Protein AF-A0A3P7NUE0-F1 (afdb_monomer_lite)

Secondary structure (DSSP, 8-state):
------GGG-------TT-S-----SPPTT-EEEE----EEPP-TTS-S-EEPPPPPPEEEEPP--S----------------------

pLDDT: mean 70.37, std 18.78, range [30.19, 91.31]

Radius of gyration: 19.92 Å; chains: 1; bounding box: 41×66×47 Å

Structure (mmCIF, N/CA/C/O backbone):
data_AF-A0A3P7NUE0-F1
#
_entry.id   AF-A0A3P7NUE0-F1
#
loop_
_atom_site.group_PDB
_atom_site.id
_atom_site.type_symbol
_atom_site.label_atom_id
_atom_site.label_alt_id
_atom_site.label_comp_id
_atom_site.label_asym_id
_atom_site.label_entity_id
_atom_site.label_seq_id
_atom_site.pdbx_PDB_ins_code
_atom_site.Cartn_x
_atom_site.Cartn_y
_atom_site.Cartn_z
_atom_site.occupancy
_atom_site.B_iso_or_equiv
_atom_site.auth_seq_id
_atom_site.auth_comp_id
_atom_site.auth_asym_id
_atom_site.auth_atom_id
_atom_site.pdbx_PDB_model_num
ATOM 1 N N . MET A 1 1 ? -21.412 11.748 8.408 1.00 30.19 1 MET A N 1
ATOM 2 C CA . MET A 1 1 ? -20.390 12.352 7.527 1.00 30.19 1 MET A CA 1
ATOM 3 C C . MET A 1 1 ? -19.286 11.325 7.346 1.00 30.19 1 MET A C 1
ATOM 5 O O . MET A 1 1 ? -18.699 10.933 8.343 1.00 30.19 1 MET A O 1
ATOM 9 N N . ALA A 1 2 ? -19.099 10.799 6.133 1.00 35.91 2 ALA A N 1
ATOM 10 C CA . ALA A 1 2 ? -18.013 9.863 5.839 1.00 35.91 2 ALA A CA 1
ATOM 11 C C . ALA A 1 2 ? -16.681 10.637 5.795 1.00 35.91 2 ALA A C 1
ATOM 13 O O . ALA A 1 2 ? -16.674 11.749 5.262 1.00 35.91 2 ALA A O 1
ATOM 14 N N . PRO A 1 3 ? -15.588 10.118 6.380 1.00 47.50 3 PRO A N 1
ATOM 15 C CA . PRO A 1 3 ? -14.319 10.823 6.395 1.00 47.50 3 PRO A CA 1
ATOM 16 C C . PRO A 1 3 ? -13.693 10.753 5.001 1.00 47.50 3 PRO A C 1
ATOM 18 O O . PRO A 1 3 ? -13.261 9.691 4.572 1.00 47.50 3 PRO A O 1
ATOM 21 N N . ASN A 1 4 ? -13.717 11.898 4.319 1.00 44.84 4 ASN A N 1
ATOM 22 C CA . ASN A 1 4 ? -12.791 12.365 3.289 1.00 44.84 4 ASN A CA 1
ATOM 23 C C . ASN A 1 4 ? -11.939 11.277 2.611 1.00 44.84 4 ASN A C 1
ATOM 25 O O . ASN A 1 4 ? -10.795 11.043 2.998 1.00 44.84 4 ASN A O 1
ATOM 29 N N . ASP A 1 5 ? -12.463 10.716 1.520 1.00 50.19 5 ASP A N 1
ATOM 30 C CA . ASP A 1 5 ? -11.664 10.129 0.437 1.00 50.19 5 ASP A CA 1
ATOM 31 C C . ASP A 1 5 ? -10.969 11.253 -0.367 1.00 50.19 5 ASP A C 1
ATOM 33 O O . ASP A 1 5 ? -11.104 11.331 -1.586 1.00 50.19 5 ASP A O 1
ATOM 37 N N . ASP A 1 6 ? -10.287 12.180 0.314 1.00 48.91 6 ASP A N 1
ATOM 38 C CA . ASP A 1 6 ? -9.492 13.215 -0.346 1.00 48.91 6 ASP A CA 1
ATOM 39 C C . ASP A 1 6 ? -8.183 12.577 -0.847 1.00 48.91 6 ASP A C 1
ATOM 41 O O . ASP A 1 6 ? -7.353 12.164 -0.026 1.00 48.91 6 ASP A O 1
ATOM 45 N N . PRO A 1 7 ? -7.983 12.441 -2.171 1.00 52.19 7 PRO A N 1
ATOM 46 C CA . PRO A 1 7 ? -6.776 11.836 -2.717 1.00 52.19 7 PRO A CA 1
ATOM 47 C C . PRO A 1 7 ? -5.511 12.657 -2.419 1.00 52.19 7 PRO A C 1
ATOM 49 O O . PRO A 1 7 ? -4.430 12.067 -2.391 1.00 52.19 7 PRO A O 1
ATOM 52 N N . ASP A 1 8 ? -5.623 13.963 -2.139 1.00 51.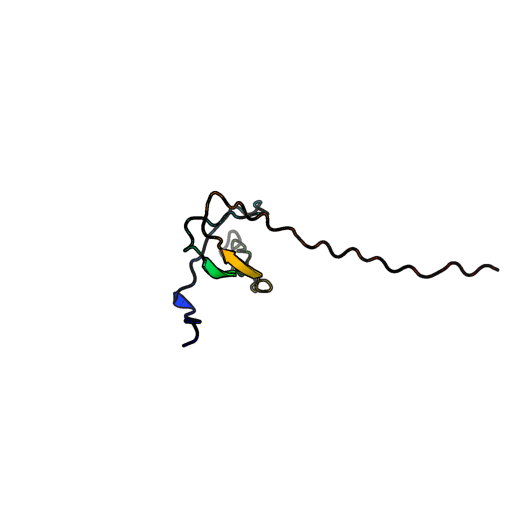94 8 ASP A N 1
ATOM 53 C CA . ASP A 1 8 ? -4.486 14.832 -1.788 1.00 51.94 8 ASP A CA 1
ATOM 54 C C . ASP A 1 8 ? -4.027 14.662 -0.328 1.00 51.94 8 ASP A C 1
ATOM 56 O O . ASP A 1 8 ? -2.931 15.084 0.044 1.00 51.94 8 ASP A O 1
ATOM 60 N N . ALA A 1 9 ? -4.816 13.989 0.518 1.00 53.00 9 ALA A N 1
ATOM 61 C CA . ALA A 1 9 ? -4.415 13.670 1.890 1.00 53.00 9 ALA A CA 1
ATOM 62 C C . ALA A 1 9 ? -3.466 12.456 1.978 1.00 53.00 9 ALA A C 1
ATOM 64 O O . ALA A 1 9 ? -2.953 12.141 3.061 1.00 53.00 9 ALA A O 1
ATOM 65 N N . ALA A 1 10 ? -3.233 11.751 0.867 1.00 59.00 10 ALA A N 1
ATOM 66 C CA . ALA A 1 10 ? -2.364 10.585 0.832 1.00 59.00 10 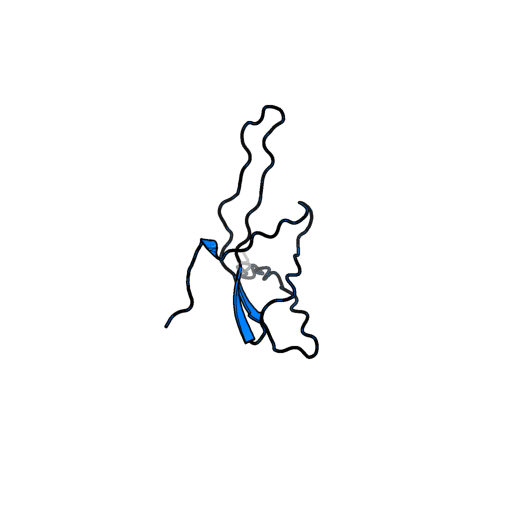ALA A CA 1
ATOM 67 C C . ALA A 1 10 ? -0.899 10.993 1.067 1.00 59.00 10 ALA A C 1
ATOM 69 O O . ALA A 1 10 ? -0.284 11.698 0.271 1.00 59.00 10 ALA A O 1
ATOM 70 N N . LYS A 1 11 ? -0.316 10.529 2.177 1.00 71.50 11 LYS A N 1
ATOM 71 C CA . LYS A 1 11 ? 1.121 10.676 2.429 1.00 71.50 11 LYS A CA 1
ATOM 72 C C . LYS A 1 11 ? 1.894 9.551 1.750 1.00 71.50 11 LYS A C 1
ATOM 74 O O . LYS A 1 11 ? 1.763 8.391 2.137 1.00 71.50 11 LYS A O 1
ATOM 79 N N . ASP A 1 12 ? 2.765 9.918 0.816 1.00 72.19 12 ASP A N 1
ATOM 80 C CA . ASP A 1 12 ? 3.710 8.992 0.199 1.00 72.19 12 ASP A CA 1
ATOM 81 C C . ASP A 1 12 ? 4.902 8.724 1.126 1.00 72.19 12 ASP A C 1
ATOM 83 O O . ASP A 1 12 ? 5.632 9.637 1.519 1.00 72.19 12 ASP A O 1
ATOM 87 N N . ILE A 1 13 ? 5.136 7.449 1.440 1.00 78.62 13 ILE A N 1
ATOM 88 C CA . ILE A 1 13 ? 6.303 6.994 2.203 1.00 78.62 13 ILE A CA 1
ATOM 89 C C . ILE A 1 13 ? 7.167 6.136 1.280 1.00 78.62 13 ILE A C 1
ATOM 91 O O . ILE A 1 13 ? 6.703 5.140 0.727 1.00 78.62 13 ILE A O 1
ATOM 95 N N . ARG A 1 14 ? 8.436 6.522 1.104 1.00 76.44 14 ARG A N 1
ATOM 96 C CA . ARG A 1 14 ? 9.403 5.796 0.268 1.00 76.44 14 ARG A CA 1
ATOM 97 C C . ARG A 1 14 ? 10.294 4.920 1.142 1.00 76.44 14 ARG A C 1
ATOM 99 O O . ARG A 1 14 ? 10.787 5.374 2.170 1.00 76.44 14 ARG A O 1
ATOM 106 N N . THR A 1 15 ? 10.525 3.687 0.707 1.00 73.56 15 THR A N 1
ATOM 107 C CA . THR A 1 15 ? 11.416 2.726 1.371 1.00 73.56 15 THR A CA 1
ATOM 108 C C . THR A 1 15 ? 12.474 2.200 0.397 1.00 73.56 15 THR A C 1
ATOM 110 O O . THR A 1 15 ? 12.426 2.506 -0.797 1.00 73.56 15 THR A O 1
ATOM 113 N N . LYS A 1 16 ? 13.453 1.444 0.901 1.00 75.75 16 LYS A N 1
ATOM 114 C CA . LYS A 1 16 ? 14.476 0.796 0.069 1.00 75.75 16 LYS A CA 1
ATOM 115 C C . LYS A 1 16 ? 13.867 -0.374 -0.711 1.00 75.75 16 LYS A C 1
ATOM 117 O O . LYS A 1 16 ? 12.924 -1.006 -0.244 1.00 75.75 16 LYS A O 1
ATOM 122 N N . ALA A 1 17 ? 14.424 -0.671 -1.885 1.00 68.69 17 ALA A N 1
ATOM 123 C CA . ALA A 1 17 ? 13.886 -1.669 -2.816 1.00 68.69 17 ALA A CA 1
ATOM 124 C C . ALA A 1 17 ? 13.822 -3.101 -2.244 1.00 68.69 17 ALA A C 1
ATOM 126 O O . ALA A 1 17 ? 13.010 -3.905 -2.685 1.00 68.69 17 ALA A O 1
ATOM 127 N N . ASP A 1 18 ? 14.660 -3.407 -1.258 1.00 72.25 18 ASP A N 1
ATOM 128 C CA . ASP A 1 18 ? 14.793 -4.695 -0.574 1.00 72.25 18 ASP A CA 1
ATOM 129 C C . ASP A 1 18 ? 13.948 -4.803 0.712 1.00 72.25 18 ASP A C 1
ATOM 131 O O . ASP A 1 18 ? 13.930 -5.842 1.373 1.00 72.25 18 ASP A O 1
ATOM 135 N N . SER A 1 19 ? 13.224 -3.746 1.089 1.00 71.38 19 SER A N 1
ATOM 136 C CA . SER A 1 19 ? 12.408 -3.747 2.305 1.00 71.38 19 SER A CA 1
ATOM 137 C C . SER A 1 19 ? 11.045 -4.397 2.066 1.00 71.38 19 SER A C 1
ATOM 139 O O . SER A 1 19 ? 10.146 -3.787 1.495 1.00 71.38 19 SER A O 1
ATOM 141 N N . LEU A 1 20 ? 10.864 -5.620 2.573 1.00 75.56 20 LEU A N 1
ATOM 142 C CA . LEU A 1 20 ? 9.587 -6.350 2.506 1.00 75.56 20 LEU A CA 1
ATOM 143 C C . LEU A 1 20 ? 8.546 -5.880 3.537 1.00 75.56 20 LEU A C 1
ATOM 145 O O . LEU A 1 20 ? 7.385 -6.274 3.468 1.00 75.56 20 LEU A O 1
ATOM 149 N N . LYS A 1 21 ? 8.956 -5.069 4.518 1.00 77.88 21 LYS A N 1
ATOM 150 C CA . LYS A 1 21 ? 8.104 -4.559 5.599 1.00 77.88 21 LYS A CA 1
ATOM 151 C C . LYS A 1 21 ? 8.376 -3.074 5.822 1.00 77.88 21 LYS A C 1
ATOM 153 O O . LYS A 1 21 ? 9.518 -2.628 5.717 1.00 77.88 21 LYS A O 1
ATOM 158 N N . LEU A 1 22 ? 7.330 -2.323 6.162 1.00 79.94 22 LEU A N 1
ATOM 159 C CA . LEU A 1 22 ? 7.412 -0.906 6.507 1.00 79.94 22 LEU A CA 1
ATOM 160 C C . LEU A 1 22 ? 6.648 -0.652 7.807 1.00 79.94 22 LEU A C 1
ATOM 162 O O . LEU A 1 22 ? 5.461 -0.955 7.900 1.00 79.94 22 LEU A O 1
ATOM 166 N N . PHE A 1 23 ? 7.324 -0.060 8.790 1.00 80.88 23 PHE A N 1
ATOM 167 C CA . PHE A 1 23 ? 6.688 0.412 10.016 1.00 80.88 23 PHE A CA 1
ATOM 168 C C . PHE A 1 23 ? 6.246 1.863 9.838 1.00 80.88 23 PHE A C 1
ATOM 170 O O . PHE A 1 23 ? 7.074 2.752 9.638 1.00 80.88 23 PHE A O 1
ATOM 177 N N . VAL A 1 24 ? 4.938 2.101 9.926 1.00 83.19 24 VAL A N 1
ATOM 178 C CA . VAL A 1 24 ? 4.351 3.444 9.905 1.00 83.19 24 VAL A CA 1
ATOM 179 C C . VAL A 1 24 ? 3.956 3.810 11.332 1.00 83.19 24 VAL A C 1
ATOM 181 O O . VAL A 1 24 ? 3.115 3.152 11.937 1.00 83.19 24 VAL A O 1
ATOM 184 N N . THR A 1 25 ? 4.589 4.841 11.884 1.00 81.88 25 THR A N 1
ATOM 185 C CA . THR A 1 25 ? 4.409 5.283 13.276 1.00 81.88 25 THR A CA 1
ATOM 186 C C . THR A 1 25 ? 3.763 6.668 13.341 1.00 81.88 25 THR A C 1
ATOM 188 O O . THR A 1 25 ? 3.538 7.304 12.312 1.00 81.88 25 THR A O 1
ATOM 191 N N . HIS A 1 26 ? 3.461 7.144 14.555 1.00 82.69 26 HIS A N 1
ATOM 192 C CA . HIS A 1 26 ? 2.861 8.466 14.806 1.00 82.69 26 HIS A CA 1
ATOM 193 C C . HIS A 1 26 ? 1.501 8.686 14.120 1.00 82.69 26 HIS A C 1
ATOM 195 O O . HIS A 1 26 ? 1.128 9.810 13.782 1.00 82.69 26 HIS A O 1
ATOM 201 N N . LEU A 1 27 ? 0.752 7.604 13.909 1.00 85.25 27 LEU A N 1
ATOM 202 C CA . LEU A 1 27 ? -0.630 7.664 13.452 1.00 85.25 27 LEU A CA 1
ATOM 203 C C . LEU A 1 27 ? -1.552 8.050 14.613 1.00 85.25 27 LEU A C 1
ATOM 205 O O . LEU A 1 27 ? -1.265 7.750 15.773 1.00 85.25 27 LEU A O 1
ATOM 209 N N . GLN A 1 28 ? -2.670 8.704 14.302 1.00 86.06 28 GLN A N 1
ATOM 210 C CA . GLN A 1 28 ? -3.677 9.024 15.312 1.00 86.06 28 GLN A CA 1
ATOM 211 C C . GLN A 1 28 ? -4.252 7.725 15.876 1.00 86.06 28 GLN A C 1
ATOM 213 O O . GLN A 1 28 ? -4.512 6.789 15.122 1.00 86.06 28 GLN A O 1
ATOM 218 N N . ALA A 1 29 ? -4.428 7.656 17.195 1.00 86.62 29 ALA A N 1
ATOM 219 C CA . ALA A 1 29 ? -5.009 6.493 17.857 1.00 86.62 29 ALA A CA 1
ATOM 220 C C . ALA A 1 29 ? -6.500 6.336 17.514 1.00 86.62 29 ALA A C 1
ATOM 222 O O . ALA A 1 29 ? -7.169 7.310 17.160 1.00 86.62 29 ALA A O 1
ATOM 223 N N . ASN A 1 30 ? -7.021 5.113 17.635 1.00 85.88 30 ASN A N 1
ATOM 224 C CA . ASN A 1 30 ? -8.422 4.774 17.368 1.00 85.88 30 ASN A CA 1
ATOM 225 C C . ASN A 1 30 ? -8.916 5.257 15.991 1.00 85.88 30 ASN A C 1
ATOM 227 O O . ASN A 1 30 ? -10.052 5.706 15.834 1.00 85.88 30 ASN A O 1
ATOM 231 N N . THR A 1 31 ? -8.032 5.213 14.995 1.00 84.38 31 THR A N 1
ATOM 232 C CA . THR A 1 31 ? -8.303 5.727 13.652 1.00 84.38 31 THR A CA 1
ATOM 233 C C . THR A 1 31 ? -8.080 4.619 12.634 1.00 84.38 31 THR A C 1
ATOM 235 O O . THR A 1 31 ? -7.069 3.915 12.662 1.00 84.38 31 THR A O 1
ATOM 238 N N . LYS A 1 32 ? -9.049 4.442 11.730 1.00 88.69 32 LYS A N 1
ATOM 239 C CA . LYS A 1 32 ? -8.957 3.475 10.635 1.00 88.69 32 LYS A CA 1
ATOM 240 C C . LYS A 1 32 ? -8.226 4.104 9.455 1.00 88.69 32 LYS A C 1
ATOM 242 O O . LYS A 1 32 ? -8.682 5.101 8.904 1.00 88.69 32 LYS A O 1
ATOM 247 N N . TYR A 1 33 ? -7.142 3.471 9.037 1.00 86.88 33 TYR A N 1
ATOM 248 C CA . TYR A 1 33 ? -6.345 3.851 7.880 1.00 86.88 33 TYR A CA 1
ATOM 249 C C . TYR A 1 33 ? -6.521 2.852 6.740 1.00 86.88 33 TYR A C 1
ATOM 251 O O . TYR A 1 33 ? -6.745 1.659 6.962 1.00 86.88 33 TYR A O 1
ATOM 259 N N . LYS A 1 34 ? -6.398 3.357 5.513 1.00 90.06 34 LYS A N 1
ATOM 260 C CA . LYS A 1 34 ? -6.333 2.577 4.278 1.00 90.06 34 LYS A CA 1
ATOM 261 C C . LYS A 1 34 ? -4.920 2.689 3.717 1.00 90.06 34 LYS A C 1
ATOM 263 O O . LYS A 1 34 ? -4.424 3.799 3.546 1.00 90.06 34 LYS A O 1
ATOM 268 N N . PHE A 1 35 ? -4.304 1.558 3.400 1.00 88.19 35 PHE A N 1
ATOM 269 C CA . PHE A 1 35 ? -2.968 1.497 2.815 1.00 88.19 35 PHE A CA 1
ATOM 270 C C . PHE A 1 35 ? -3.001 0.796 1.460 1.00 88.19 35 PHE A C 1
ATOM 272 O O . PHE A 1 35 ? -3.694 -0.204 1.276 1.00 88.19 35 PHE A O 1
ATOM 279 N N . THR A 1 36 ? -2.215 1.310 0.520 1.00 90.12 36 THR A N 1
ATOM 280 C CA . THR A 1 36 ? -1.920 0.672 -0.769 1.00 90.12 36 THR A CA 1
ATOM 281 C C . THR A 1 36 ? -0.430 0.780 -1.035 1.00 90.12 36 THR A C 1
ATOM 283 O O . THR A 1 36 ? 0.165 1.813 -0.729 1.00 90.12 36 THR A O 1
ATOM 286 N N . ILE A 1 37 ? 0.163 -0.244 -1.639 1.00 87.69 37 ILE A N 1
ATOM 287 C CA . ILE A 1 37 ? 1.591 -0.279 -1.96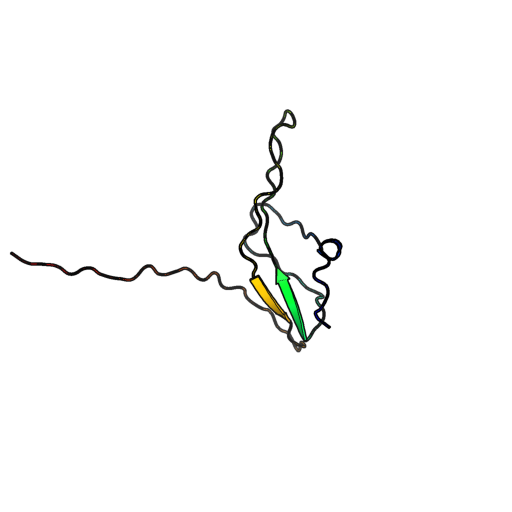7 1.00 87.69 37 ILE A CA 1
ATOM 288 C C . ILE A 1 37 ? 1.760 -0.116 -3.478 1.00 87.69 37 ILE A C 1
ATOM 290 O O . ILE A 1 37 ? 0.999 -0.690 -4.257 1.00 87.69 37 ILE A O 1
ATOM 294 N N . ARG A 1 38 ? 2.763 0.660 -3.897 1.00 87.44 38 ARG A N 1
ATOM 295 C CA . ARG A 1 38 ? 3.204 0.763 -5.295 1.00 87.44 38 ARG A CA 1
ATOM 296 C C . ARG A 1 38 ? 4.710 0.566 -5.359 1.00 87.44 38 ARG A C 1
ATOM 298 O O . ARG A 1 38 ? 5.438 1.159 -4.564 1.00 87.44 38 ARG A O 1
ATOM 305 N N . ALA A 1 39 ? 5.172 -0.228 -6.316 1.00 84.94 39 ALA A N 1
ATOM 306 C CA . ALA A 1 39 ? 6.589 -0.295 -6.640 1.00 84.94 39 ALA A CA 1
ATOM 307 C C . ALA A 1 39 ? 6.959 0.907 -7.517 1.00 84.94 39 ALA A C 1
ATOM 309 O O . ALA A 1 39 ? 6.183 1.289 -8.395 1.00 84.94 39 ALA A O 1
ATOM 310 N N . TYR A 1 40 ? 8.134 1.492 -7.291 1.00 86.25 40 TYR A N 1
ATOM 311 C CA . TYR A 1 40 ? 8.713 2.481 -8.195 1.00 86.25 40 TYR A CA 1
ATOM 312 C C . TYR A 1 40 ? 9.900 1.859 -8.921 1.00 86.25 40 TYR A C 1
ATOM 314 O O . TYR A 1 40 ? 10.868 1.440 -8.283 1.00 86.25 40 TYR A O 1
ATOM 322 N N . VAL A 1 41 ? 9.821 1.798 -10.247 1.00 87.19 41 VAL A N 1
ATOM 323 C CA . VAL A 1 41 ? 10.913 1.325 -11.100 1.00 87.19 41 VAL A CA 1
ATOM 324 C C . VAL A 1 41 ? 11.698 2.539 -11.579 1.00 87.19 41 VAL A C 1
ATOM 326 O O . VAL A 1 41 ? 11.116 3.492 -12.100 1.00 87.19 41 VAL A O 1
ATOM 329 N N . LEU A 1 42 ? 13.017 2.518 -11.382 1.00 88.88 42 LEU A N 1
ATOM 3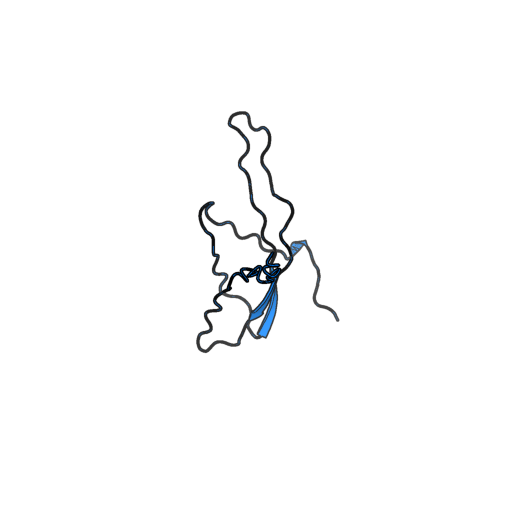30 C CA . LEU A 1 42 ? 13.887 3.574 -11.892 1.00 88.88 42 LEU A CA 1
ATOM 331 C C . LEU A 1 42 ? 13.877 3.552 -13.431 1.00 88.88 42 LEU A C 1
ATOM 333 O O . LEU A 1 42 ? 13.897 2.463 -14.009 1.00 88.88 42 LEU A O 1
ATOM 337 N N . PRO A 1 43 ? 13.852 4.720 -14.094 1.00 91.31 43 PRO A N 1
ATOM 338 C CA . PRO A 1 43 ? 14.092 4.784 -15.530 1.00 91.31 43 PRO A CA 1
ATOM 339 C C . PRO A 1 43 ? 15.487 4.239 -15.867 1.00 91.31 43 PRO A C 1
ATOM 341 O O . PRO A 1 43 ? 16.381 4.205 -15.014 1.00 91.31 43 PRO A O 1
ATOM 344 N N . ASP A 1 44 ? 15.671 3.809 -17.113 1.00 90.75 44 ASP A N 1
ATOM 345 C CA . ASP A 1 44 ? 16.971 3.355 -17.600 1.00 90.75 44 ASP A CA 1
ATOM 346 C C . ASP A 1 44 ? 17.997 4.506 -17.676 1.00 90.75 44 ASP A C 1
ATOM 348 O O . ASP A 1 44 ? 17.692 5.676 -17.436 1.00 90.75 44 ASP A O 1
ATOM 352 N N . GLY A 1 45 ? 19.247 4.183 -18.024 1.00 90.12 45 GLY A N 1
ATOM 353 C CA . GLY A 1 45 ? 20.325 5.176 -18.119 1.00 90.12 45 GLY A CA 1
ATOM 354 C C . GLY A 1 45 ? 20.113 6.266 -19.182 1.00 90.12 45 GLY A C 1
ATOM 355 O O . GLY A 1 45 ? 20.836 7.259 -19.172 1.00 90.12 45 GLY A O 1
ATOM 356 N N . GLN A 1 46 ? 19.141 6.100 -20.082 1.00 91.19 46 GLN A N 1
ATOM 357 C CA . GLN A 1 46 ? 18.741 7.090 -21.087 1.00 91.19 46 GLN A CA 1
ATOM 358 C C . GLN A 1 46 ? 17.473 7.856 -20.674 1.00 91.19 46 GLN A C 1
ATOM 360 O O . GLN A 1 46 ? 16.999 8.708 -21.423 1.00 91.19 46 GLN A O 1
ATOM 365 N N . GLY A 1 47 ? 16.938 7.587 -19.480 1.00 87.44 47 GLY A N 1
ATOM 366 C CA . GLY A 1 47 ? 15.726 8.215 -18.966 1.00 87.44 47 GLY A CA 1
ATOM 367 C C . GLY A 1 47 ? 14.431 7.605 -19.505 1.00 87.44 47 GLY A C 1
ATOM 368 O O . GLY A 1 47 ? 13.370 8.195 -19.309 1.00 87.44 47 GLY A O 1
ATOM 369 N N . HIS A 1 48 ? 14.485 6.451 -20.175 1.00 89.94 48 HIS A N 1
ATOM 370 C CA . HIS A 1 48 ? 13.299 5.776 -20.691 1.00 89.94 48 HIS A CA 1
ATOM 371 C C . HIS A 1 48 ? 12.720 4.783 -19.680 1.00 89.94 48 HIS A C 1
ATOM 373 O O . HIS A 1 48 ? 13.430 4.143 -18.901 1.00 89.94 48 HIS A O 1
ATOM 379 N N . GLY A 1 49 ? 11.400 4.610 -19.740 1.00 87.38 49 GLY A N 1
ATOM 380 C CA . GLY A 1 49 ? 10.678 3.694 -18.863 1.00 87.38 49 GLY A CA 1
ATOM 381 C C . GLY A 1 49 ? 10.654 4.155 -17.405 1.00 87.38 49 GLY A C 1
ATOM 382 O O . GLY A 1 49 ? 10.778 5.339 -17.101 1.00 87.38 49 GLY A O 1
ATOM 383 N N . GLY A 1 50 ? 10.457 3.200 -16.500 1.00 88.81 50 GLY A N 1
ATOM 384 C CA . GLY A 1 50 ? 10.268 3.473 -15.078 1.00 88.81 50 GLY A CA 1
ATOM 385 C C . GLY A 1 50 ? 8.864 3.979 -14.731 1.00 88.81 50 GLY A C 1
ATOM 386 O O . GLY A 1 50 ? 7.952 3.989 -15.560 1.00 88.81 50 GLY A O 1
ATOM 387 N N . GLY A 1 51 ? 8.689 4.372 -13.472 1.00 89.44 51 GLY A N 1
ATOM 388 C CA . GLY A 1 51 ? 7.429 4.882 -12.937 1.00 89.44 51 GLY A CA 1
ATOM 389 C C . GLY A 1 51 ? 6.815 3.991 -11.861 1.00 89.44 51 GLY A C 1
ATOM 390 O O . GLY A 1 51 ? 7.421 3.030 -11.382 1.00 89.44 51 GLY A O 1
ATOM 391 N N . TYR A 1 52 ? 5.602 4.355 -11.451 1.00 89.31 52 TYR A N 1
ATOM 392 C CA . TYR A 1 52 ? 4.862 3.633 -10.424 1.00 89.31 52 TYR A CA 1
ATOM 393 C C . TYR A 1 52 ? 4.065 2.476 -11.019 1.00 89.31 52 TYR A C 1
ATOM 395 O O . TYR A 1 52 ? 3.394 2.628 -12.039 1.00 89.31 52 TYR A O 1
ATOM 403 N N . SER A 1 53 ? 4.086 1.335 -10.334 1.00 87.88 53 SER A N 1
ATOM 404 C CA . SER A 1 53 ? 3.192 0.223 -10.634 1.00 87.88 53 SER A CA 1
ATOM 405 C C . SER A 1 53 ? 1.731 0.592 -10.363 1.00 87.88 53 SER A C 1
ATOM 407 O O . SER A 1 53 ? 1.416 1.550 -9.646 1.00 87.88 53 SER A O 1
ATOM 409 N N . ILE A 1 54 ? 0.828 -0.253 -10.859 1.00 89.12 54 ILE A N 1
ATOM 410 C CA . ILE A 1 54 ? -0.552 -0.284 -10.370 1.00 89.12 54 ILE A CA 1
ATOM 411 C C . ILE A 1 54 ? -0.512 -0.520 -8.844 1.00 89.12 54 ILE A C 1
ATOM 413 O O . ILE A 1 54 ? 0.302 -1.332 -8.384 1.00 89.12 54 ILE A O 1
ATOM 417 N N . PRO A 1 55 ? -1.322 0.203 -8.046 1.00 89.81 55 PRO A N 1
ATOM 418 C CA . PRO A 1 55 ? -1.419 -0.042 -6.610 1.00 89.81 55 PRO A CA 1
ATOM 419 C C . PRO A 1 55 ? -1.885 -1.458 -6.277 1.00 89.81 55 PRO A C 1
ATOM 421 O O . PRO A 1 55 ? -2.713 -2.038 -6.977 1.00 89.81 55 PRO A O 1
ATOM 424 N N . SER A 1 56 ? -1.377 -1.981 -5.162 1.00 89.00 56 SER A N 1
ATOM 425 C CA . SER A 1 56 ? -1.844 -3.229 -4.564 1.00 89.00 56 SER A CA 1
ATOM 426 C C . SER A 1 56 ? -3.325 -3.160 -4.184 1.00 89.00 56 SER A C 1
ATOM 428 O O . SER A 1 56 ? -3.918 -2.082 -4.067 1.00 89.00 56 SER A O 1
ATOM 430 N N . VAL A 1 57 ? -3.899 -4.324 -3.868 1.00 90.44 57 VAL A N 1
ATOM 431 C CA . VAL A 1 57 ? -5.162 -4.389 -3.123 1.00 90.44 57 VAL A CA 1
ATOM 432 C C . VAL A 1 57 ? -5.022 -3.578 -1.829 1.00 90.44 57 VAL A C 1
ATOM 434 O O . VAL A 1 57 ? -3.963 -3.580 -1.194 1.00 90.44 57 VAL A O 1
ATOM 437 N N . ALA A 1 58 ? -6.076 -2.842 -1.474 1.00 90.00 58 ALA A N 1
ATOM 438 C CA . ALA A 1 58 ? -6.078 -1.988 -0.297 1.00 90.00 58 ALA A CA 1
ATOM 439 C C . ALA A 1 58 ? -6.168 -2.813 0.993 1.00 90.00 58 ALA A C 1
ATOM 441 O O . ALA A 1 58 ? -7.082 -3.621 1.157 1.00 90.00 58 ALA A O 1
ATOM 442 N N . GLY A 1 59 ? -5.248 -2.556 1.921 1.00 87.88 59 GLY A N 1
ATOM 443 C CA . GLY A 1 59 ? -5.316 -3.032 3.299 1.00 87.88 59 GLY A CA 1
ATOM 444 C C . GLY A 1 59 ? -5.948 -1.982 4.211 1.00 87.88 59 GLY A C 1
ATOM 445 O O . GLY A 1 59 ? -5.822 -0.781 3.965 1.00 87.88 59 GLY A O 1
ATOM 446 N N . TYR A 1 60 ? -6.607 -2.426 5.279 1.00 88.50 60 TYR A N 1
ATOM 447 C CA . TYR A 1 60 ? -7.173 -1.542 6.295 1.00 88.50 60 TYR A CA 1
ATOM 448 C C . TYR A 1 60 ? -6.641 -1.915 7.671 1.00 88.50 60 TYR A C 1
ATOM 450 O O . TYR A 1 60 ? -6.672 -3.084 8.045 1.00 88.50 60 TYR A O 1
ATOM 458 N N . VAL A 1 61 ? -6.196 -0.917 8.429 1.00 88.38 61 VAL A N 1
ATOM 459 C CA . VAL A 1 61 ? -5.679 -1.101 9.790 1.00 88.38 61 VAL A CA 1
ATOM 460 C C . VAL A 1 61 ? -6.305 -0.051 10.692 1.00 88.38 61 VAL A C 1
ATOM 462 O O . VAL A 1 61 ? -6.336 1.127 10.340 1.00 88.38 61 VAL A O 1
ATOM 465 N N . THR A 1 62 ? -6.796 -0.467 11.855 1.00 88.38 62 THR A N 1
ATOM 466 C CA . THR A 1 62 ? -7.242 0.451 12.906 1.00 88.38 62 THR A CA 1
ATOM 467 C C . THR A 1 62 ? -6.165 0.514 13.974 1.00 88.38 62 THR A C 1
ATOM 469 O O . THR A 1 62 ? -5.764 -0.518 14.506 1.00 88.38 62 THR A O 1
ATOM 472 N N . THR A 1 63 ? -5.677 1.715 14.267 1.00 85.06 63 THR A N 1
ATOM 473 C CA . THR A 1 63 ? -4.678 1.933 15.315 1.00 85.06 63 THR A CA 1
ATOM 474 C C . THR A 1 63 ? -5.310 1.799 16.696 1.00 85.06 63 THR A C 1
ATOM 476 O O . THR A 1 63 ? -6.379 2.347 16.969 1.00 85.06 63 THR A O 1
ATOM 479 N N . SER A 1 64 ? -4.628 1.099 17.594 1.00 80.25 64 SER A N 1
ATOM 480 C CA . SER A 1 64 ? -5.015 1.031 19.003 1.00 80.25 64 SER A CA 1
ATOM 481 C C . SER A 1 64 ? -4.567 2.289 19.752 1.00 80.25 64 SER A C 1
ATOM 483 O O . SER A 1 64 ? -3.622 2.970 19.350 1.00 80.25 64 SER A O 1
ATOM 485 N N . VAL A 1 65 ? -5.233 2.599 20.863 1.00 69.62 65 VAL A N 1
ATOM 486 C CA . VAL A 1 65 ? -4.708 3.543 21.858 1.00 69.62 65 VAL A CA 1
ATOM 487 C C . VAL A 1 65 ? -3.600 2.801 22.602 1.00 69.62 65 VAL A C 1
ATOM 489 O O . VAL A 1 65 ? -3.868 1.780 23.227 1.00 69.62 65 VAL A O 1
ATOM 492 N N . GLY A 1 66 ? -2.349 3.230 22.441 1.00 58.38 66 GLY A N 1
ATOM 493 C CA . GLY A 1 66 ? -1.218 2.529 23.039 1.00 58.38 66 GLY A CA 1
ATOM 494 C C . GLY A 1 66 ? -1.205 2.676 24.558 1.00 58.38 66 GLY A C 1
ATOM 495 O O . GLY A 1 66 ? -1.124 3.790 25.062 1.00 58.38 66 GLY A O 1
ATOM 496 N N . GLU A 1 67 ? -1.163 1.552 25.262 1.00 46.50 67 GLU A N 1
ATOM 497 C CA . GLU A 1 67 ? 0.099 1.205 25.909 1.00 46.50 67 GLU A CA 1
ATOM 498 C C . GLU A 1 67 ? 0.719 0.123 25.005 1.00 46.50 67 GLU A C 1
ATOM 500 O O . GLU A 1 67 ? 0.173 -0.964 24.876 1.00 46.50 67 GLU A O 1
ATOM 505 N N . GLU A 1 68 ? 1.716 0.530 24.212 1.00 47.88 68 GLU A N 1
ATOM 506 C CA . GLU A 1 68 ? 2.524 -0.249 23.250 1.00 47.88 68 GLU A CA 1
ATOM 507 C C . GLU A 1 68 ? 1.797 -1.298 22.373 1.00 47.88 68 GLU A C 1
ATOM 509 O O . GLU A 1 68 ? 1.571 -2.439 22.760 1.00 47.88 68 GLU A O 1
ATOM 514 N N . SER A 1 69 ? 1.496 -0.944 21.114 1.00 43.84 69 SER A N 1
ATOM 515 C CA . SER A 1 69 ? 0.945 -1.887 20.128 1.00 43.84 69 SER A CA 1
ATOM 516 C C . SER A 1 69 ? 1.804 -1.913 18.861 1.00 43.84 69 SER A C 1
ATOM 518 O O . SER A 1 69 ? 1.671 -1.070 17.972 1.00 43.84 69 SER A O 1
ATOM 520 N N . SER A 1 70 ? 2.718 -2.880 18.788 1.00 43.44 70 SER A N 1
ATOM 521 C CA . SER A 1 70 ? 3.415 -3.290 17.569 1.00 43.44 70 SER A CA 1
ATOM 522 C C . SER A 1 70 ? 2.499 -4.216 16.764 1.00 43.44 70 SER A C 1
ATOM 524 O O . SER A 1 70 ? 2.340 -5.391 17.081 1.00 43.44 70 SER A O 1
ATOM 526 N N . ALA A 1 71 ? 1.862 -3.689 15.718 1.00 43.50 71 ALA A N 1
ATOM 527 C CA . ALA A 1 71 ? 1.102 -4.512 14.784 1.00 43.50 71 ALA A CA 1
ATOM 528 C C . ALA A 1 71 ? 2.067 -5.209 13.812 1.00 43.50 71 ALA A C 1
ATOM 530 O O . ALA A 1 71 ? 2.656 -4.569 12.938 1.00 43.50 71 ALA A O 1
ATOM 531 N N . GLU A 1 72 ? 2.236 -6.522 13.956 1.00 42.59 72 GLU A N 1
ATOM 532 C CA . GLU A 1 72 ? 2.876 -7.348 12.935 1.00 42.59 72 GLU A CA 1
ATOM 533 C C . GLU A 1 72 ? 1.874 -7.606 11.801 1.00 42.59 72 GLU A C 1
ATOM 535 O O . GLU A 1 72 ? 0.840 -8.242 11.996 1.00 42.59 72 GLU A O 1
ATOM 540 N N . MET A 1 73 ? 2.154 -7.104 10.595 1.00 43.31 73 MET A N 1
ATOM 541 C CA . MET A 1 73 ? 1.426 -7.534 9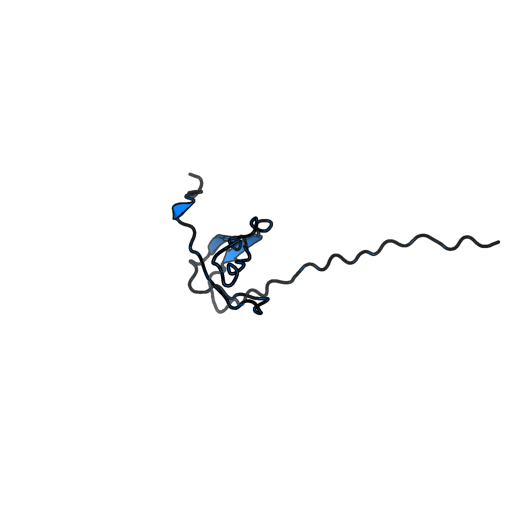.401 1.00 43.31 73 MET A CA 1
ATOM 542 C C . MET A 1 73 ? 1.907 -8.939 9.012 1.00 43.31 73 MET A C 1
ATOM 544 O O . MET A 1 73 ? 3.046 -9.104 8.564 1.00 43.31 73 MET A O 1
ATOM 548 N N . TYR A 1 74 ? 1.049 -9.946 9.180 1.00 38.50 74 TYR A N 1
ATOM 549 C CA . TYR A 1 74 ? 1.263 -11.278 8.616 1.00 38.50 74 TYR A CA 1
ATOM 550 C C . TYR A 1 74 ? 0.874 -11.271 7.133 1.00 38.50 74 TYR A C 1
ATOM 552 O O . TYR A 1 74 ? -0.205 -10.799 6.770 1.00 38.50 74 TYR A O 1
ATOM 560 N N . ASN A 1 75 ? 1.742 -11.808 6.275 1.00 48.72 75 ASN A N 1
ATOM 561 C CA . ASN A 1 75 ? 1.335 -12.198 4.930 1.00 48.72 75 ASN A CA 1
ATOM 562 C C . ASN A 1 75 ? 0.471 -13.453 5.065 1.00 48.72 75 ASN A C 1
ATOM 564 O O . ASN A 1 75 ? 0.913 -14.438 5.653 1.00 48.72 75 ASN A O 1
ATOM 568 N N . LEU A 1 76 ? -0.753 -13.417 4.540 1.00 45.28 76 LEU A N 1
ATOM 569 C CA . LEU A 1 76 ? -1.567 -14.617 4.404 1.00 45.28 76 LEU A CA 1
ATOM 570 C C . LEU A 1 76 ? -1.001 -15.408 3.217 1.00 45.28 76 LEU A C 1
ATOM 572 O O . LEU A 1 76 ? -1.354 -15.152 2.067 1.00 45.28 76 LEU A O 1
ATOM 576 N N . GLU A 1 77 ? -0.060 -16.309 3.481 1.00 52.25 77 GLU A N 1
ATOM 577 C CA . GLU A 1 77 ? 0.284 -17.346 2.511 1.00 52.25 77 GLU A CA 1
ATOM 578 C C . GLU A 1 77 ? -0.943 -18.257 2.387 1.00 52.25 77 GLU A C 1
ATOM 580 O O . GLU A 1 77 ? -1.334 -18.936 3.335 1.00 52.25 77 GLU A O 1
ATOM 585 N N . THR A 1 78 ? -1.621 -18.208 1.240 1.00 50.81 78 THR A N 1
ATOM 586 C CA . THR A 1 78 ? -2.665 -19.175 0.896 1.00 50.81 78 THR A CA 1
ATOM 587 C C . THR A 1 78 ? -2.012 -20.537 0.708 1.00 50.81 78 THR A C 1
ATOM 589 O O . THR A 1 78 ? -1.389 -20.785 -0.323 1.00 50.81 78 THR A O 1
ATOM 592 N N . ASP A 1 79 ? -2.161 -21.404 1.706 1.00 43.56 79 ASP A N 1
ATOM 593 C CA . ASP A 1 79 ? -1.880 -22.827 1.574 1.00 43.56 79 ASP A CA 1
ATOM 594 C C . ASP A 1 79 ? -2.879 -23.421 0.573 1.00 43.56 79 ASP A C 1
ATOM 596 O O . ASP A 1 79 ? -4.089 -23.464 0.806 1.00 43.56 79 ASP A O 1
ATOM 600 N N . ALA A 1 80 ? -2.377 -23.807 -0.597 1.00 55.88 80 ALA A N 1
ATOM 601 C CA . ALA A 1 80 ? -3.140 -24.582 -1.557 1.00 55.88 80 ALA A CA 1
ATOM 602 C C . ALA A 1 80 ? -3.167 -26.041 -1.087 1.00 55.88 80 ALA A C 1
ATOM 604 O O . ALA A 1 80 ? -2.418 -26.877 -1.590 1.00 55.88 80 ALA A O 1
ATOM 605 N N . ALA A 1 81 ? -4.040 -26.348 -0.132 1.00 52.25 81 ALA A N 1
ATOM 606 C CA . ALA A 1 81 ? -4.414 -27.719 0.169 1.00 52.25 81 ALA A CA 1
ATOM 607 C C . ALA A 1 81 ? -5.824 -27.991 -0.357 1.00 52.25 81 ALA A C 1
ATOM 609 O O . ALA A 1 81 ? -6.810 -27.678 0.299 1.00 52.25 81 ALA A O 1
ATOM 610 N N . GLU A 1 82 ? -5.913 -28.659 -1.509 1.00 46.75 82 GLU A N 1
ATOM 611 C CA . GLU A 1 82 ? -6.882 -29.747 -1.627 1.00 46.75 82 GLU A CA 1
ATOM 612 C C . GLU A 1 82 ? -6.374 -30.863 -2.549 1.00 46.75 82 GLU A C 1
ATOM 614 O O . GLU A 1 82 ? -5.896 -30.658 -3.664 1.00 46.75 82 GLU A O 1
ATOM 619 N N . SER A 1 83 ? -6.427 -32.063 -1.984 1.00 47.47 83 SER A N 1
ATOM 620 C CA . SER A 1 83 ? -5.971 -33.352 -2.485 1.00 47.47 83 SER A CA 1
ATOM 621 C C . SER A 1 83 ? -6.916 -33.915 -3.554 1.00 47.47 83 SER A C 1
ATOM 623 O O . SER A 1 83 ? -8.125 -33.733 -3.461 1.00 47.47 83 SER A O 1
ATOM 625 N N . VAL A 1 84 ? -6.403 -34.705 -4.505 1.00 51.75 84 VAL A N 1
ATOM 626 C CA . VAL A 1 84 ? -7.232 -35.586 -5.354 1.00 51.75 84 VAL A CA 1
ATOM 627 C C . VAL A 1 84 ? -6.717 -37.031 -5.209 1.00 51.75 84 VAL A C 1
ATOM 629 O O . VAL A 1 84 ? -5.501 -37.230 -5.219 1.00 51.75 84 VAL A O 1
ATOM 632 N N . PRO A 1 85 ? -7.597 -38.032 -4.990 1.00 50.31 85 PRO A N 1
ATOM 633 C CA . PRO A 1 85 ? -7.228 -39.328 -4.420 1.00 50.31 85 PRO A CA 1
ATOM 634 C C . PRO A 1 85 ? -6.626 -40.315 -5.429 1.00 50.31 85 PRO A C 1
ATOM 636 O O . PRO A 1 85 ? -6.965 -40.331 -6.610 1.00 50.31 85 PRO A O 1
ATOM 639 N N . THR A 1 86 ? -5.779 -41.204 -4.905 1.00 47.03 86 THR A N 1
ATOM 640 C CA . THR A 1 86 ? -5.293 -42.426 -5.556 1.00 47.03 86 THR A CA 1
ATOM 641 C C . THR A 1 86 ? -6.462 -43.319 -5.978 1.00 47.03 86 THR A C 1
ATOM 643 O O . THR A 1 86 ? -7.184 -43.836 -5.127 1.00 47.03 86 THR A O 1
ATOM 646 N N . ALA A 1 87 ? -6.611 -43.558 -7.282 1.00 53.19 87 ALA A N 1
ATOM 647 C CA . ALA A 1 87 ? -7.402 -44.663 -7.812 1.00 53.19 87 ALA A CA 1
ATOM 648 C C . ALA A 1 87 ? -6.448 -45.813 -8.154 1.00 53.19 87 ALA A C 1
ATOM 650 O O . ALA A 1 87 ? -5.568 -45.669 -9.002 1.00 53.19 87 ALA A O 1
ATOM 651 N N . GLY A 1 88 ? -6.594 -46.928 -7.440 1.00 52.88 88 GLY A N 1
ATOM 652 C CA . GLY A 1 88 ? -5.902 -48.170 -7.754 1.00 52.88 88 GLY A CA 1
ATOM 653 C C . GLY A 1 88 ? -6.476 -48.844 -8.997 1.00 52.88 88 GLY A C 1
ATOM 654 O O . GLY A 1 88 ? -7.670 -48.720 -9.274 1.00 52.88 88 GLY A O 1
ATOM 655 N N . LEU A 1 89 ? -5.608 -49.579 -9.688 1.00 46.09 89 LEU A N 1
ATOM 656 C CA . LEU A 1 89 ? -5.896 -50.753 -10.511 1.00 46.09 89 LEU A CA 1
ATOM 657 C C . LEU A 1 89 ? -4.665 -51.662 -10.467 1.00 46.09 89 LEU A C 1
ATOM 659 O O . LEU A 1 89 ? -3.546 -51.123 -10.625 1.00 46.09 89 LEU A O 1
#

Inter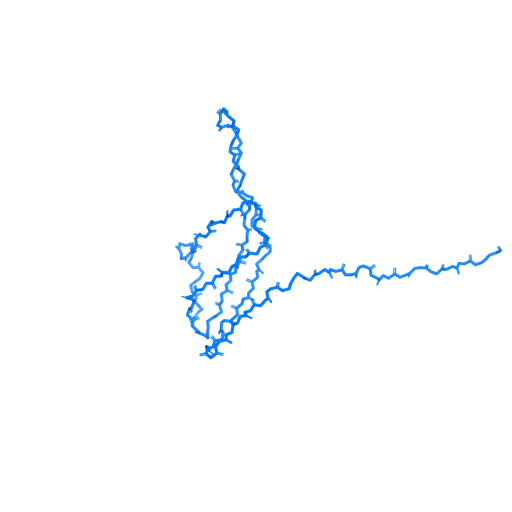Pro domains:
  IPR003961 Fibronectin type III [cd00063] (15-63)
  IPR036116 Fibronectin type III superfamily [SSF49265] (11-65)

Sequence (89 aa):
MAPNDDPDAAKDIRTKADSLKLFVTHLQANTKYKFTIRAYVLPDGQGHGGGYSIPSVAGYVTTSVGEESSAEMYNLETDAAESVPTAGL

Organism: Dibothriocephalus latus (NCBI:txid60516)

Foldseek 3Di:
DDPDPPVVPDDDDDDDPPDPDDDDDPDDAQDKDKDWDWDWAQAPPVRDDTDTDDIDDIDIDHHHDDPDDDDDDDDPPPDPDDDDDDDDD